Protein AF-A0A9W3JWT5-F1 (afdb_monomer_lite)

Secondary structure (DSSP, 8-state):
------------------------PPP---------------------------S--SS-TT-EEESSSSSEEEEEEEEEEEETTEEEEEEEE-TT----EE--S---TTS-SEEEEEETT--SPPP-S-EEEEEEEEEEEPPGGGS--TTSS--------------

Organism: NCBI:txid1009846

Radius of gyration: 26.01 Å; chains: 1; bounding box: 44×97×56 Å

pLDDT: mean 71.93, std 25.78, range [28.48, 97.94]

Foldseek 3Di:
DDDDDDDDDDDDDDDDDDDDDDDDDDDDDDDDDDDDDDDDDDDDPDPDDDDDFQPQAPDDQQWGHWFPDPFWTKGKAWAQKAFPNATKFKWKAAAPGPFIDGDDGGQGSNNRMDIAIGHPPDRDHDDGPDMDTDIDMGIDGDDPVNDDCVVVDTHTDTDDDDDDDDD

Sequence (167 aa):
MHGPAPSAGRTGHALRDLVGEAFRAPAARAGCRLRAAGQGRHRRAPAVERLRTAVGGKGDDSEFGLGFGKAGYYTLALNKAVGDSNALDVVAAPAGSDAWVLDGAGLMANGSARKSFSESGNTAPGAYKTISADLTVTPTINKLPELDLSNGGVALDGSATLELTYL

Structure (mmCIF, N/CA/C/O backbone):
data_AF-A0A9W3JWT5-F1
#
_entry.id   AF-A0A9W3JWT5-F1
#
loop_
_atom_site.group_PDB
_atom_site.id
_atom_site.type_symbol
_atom_site.label_atom_id
_atom_site.label_alt_id
_atom_site.label_comp_id
_atom_site.label_asym_id
_atom_site.label_entity_id
_atom_site.label_seq_id
_atom_site.pdbx_PDB_ins_code
_atom_site.Cartn_x
_atom_site.Cartn_y
_atom_site.Cartn_z
_atom_site.occupancy
_atom_site.B_iso_or_equiv
_atom_site.auth_seq_id
_atom_site.auth_comp_id
_atom_site.auth_asym_id
_atom_site.auth_atom_id
_atom_site.pdbx_PDB_model_num
ATOM 1 N N . MET A 1 1 ? 5.999 60.040 8.345 1.00 43.25 1 MET A N 1
ATOM 2 C CA . MET A 1 1 ? 5.196 58.834 8.660 1.00 43.25 1 MET A CA 1
ATOM 3 C C . MET A 1 1 ? 6.010 57.638 8.183 1.00 43.25 1 MET A C 1
ATOM 5 O O . MET A 1 1 ? 6.349 57.670 7.015 1.00 43.25 1 MET A O 1
ATOM 9 N N . HIS A 1 2 ? 6.485 56.632 8.914 1.00 50.66 2 HIS A N 1
ATOM 10 C CA . HIS A 1 2 ? 6.532 56.157 10.310 1.00 50.66 2 HIS A CA 1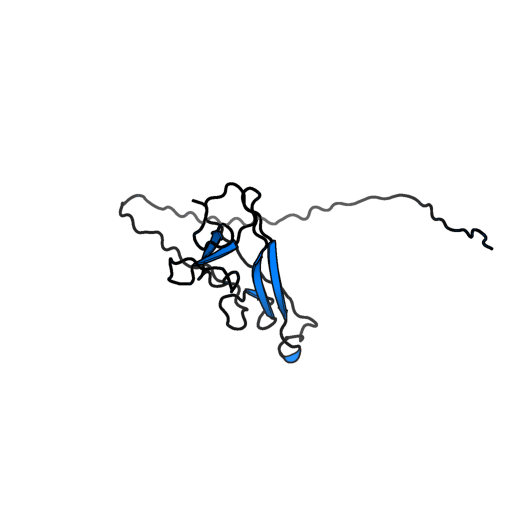
ATOM 11 C C . HIS A 1 2 ? 8.039 55.872 10.596 1.00 50.66 2 HIS A C 1
ATOM 13 O O . HIS A 1 2 ? 8.758 55.564 9.656 1.00 50.66 2 HIS A O 1
ATOM 19 N N . GLY A 1 3 ? 8.666 56.029 11.765 1.00 40.31 3 GLY A N 1
ATOM 20 C CA . GLY A 1 3 ? 8.295 55.574 13.105 1.00 40.31 3 GLY A CA 1
ATOM 21 C C . GLY A 1 3 ? 8.606 54.076 13.294 1.00 40.31 3 GLY A C 1
ATOM 22 O O . GLY A 1 3 ? 7.726 53.282 12.980 1.00 40.31 3 GLY A O 1
ATOM 23 N N . PRO A 1 4 ? 9.795 53.652 13.778 1.00 56.94 4 PRO A N 1
ATOM 24 C CA . PRO A 1 4 ? 10.017 52.268 14.199 1.00 56.94 4 PRO A CA 1
ATOM 25 C C . PRO A 1 4 ? 9.567 52.066 15.656 1.00 56.94 4 PRO A C 1
ATOM 27 O O . PRO A 1 4 ? 9.839 52.905 16.515 1.00 56.94 4 PRO A O 1
ATOM 30 N N . ALA A 1 5 ? 8.894 50.947 15.932 1.00 48.78 5 ALA A N 1
ATOM 31 C CA . ALA A 1 5 ? 8.489 50.527 17.275 1.00 48.78 5 ALA A CA 1
ATOM 32 C C . ALA A 1 5 ? 9.101 49.153 17.650 1.00 48.78 5 ALA A C 1
ATOM 34 O O . ALA A 1 5 ? 9.442 48.390 16.744 1.00 48.78 5 ALA A O 1
ATOM 35 N N . PRO A 1 6 ? 9.275 48.849 18.956 1.00 51.53 6 PRO A N 1
ATOM 36 C CA . PRO A 1 6 ? 10.288 47.919 19.475 1.00 51.53 6 PRO A CA 1
ATOM 37 C C . PRO A 1 6 ? 9.709 46.711 20.261 1.00 51.53 6 PRO A C 1
ATOM 39 O O . PRO A 1 6 ? 8.496 46.587 20.399 1.00 51.53 6 PRO A O 1
ATOM 42 N N . SER A 1 7 ? 10.608 45.939 20.909 1.00 40.59 7 SER A N 1
ATOM 43 C CA . SER A 1 7 ? 10.367 45.026 22.063 1.00 40.59 7 SER A CA 1
ATOM 44 C C . SER A 1 7 ? 9.898 43.602 21.701 1.00 40.59 7 SER A C 1
ATOM 46 O O . SER A 1 7 ? 9.135 43.443 20.762 1.00 40.59 7 SER A O 1
ATOM 48 N N . ALA A 1 8 ? 10.260 42.481 22.340 1.00 42.34 8 ALA A N 1
ATOM 49 C CA . ALA A 1 8 ? 11.052 42.073 23.516 1.00 42.34 8 ALA A CA 1
ATOM 50 C C . ALA A 1 8 ? 11.527 40.619 23.207 1.00 42.34 8 ALA A C 1
ATOM 52 O O . ALA A 1 8 ? 10.860 39.921 22.455 1.00 42.34 8 ALA A O 1
ATOM 53 N N . GLY A 1 9 ? 12.665 40.069 23.639 1.00 32.72 9 GLY A N 1
ATOM 54 C CA . GLY A 1 9 ? 13.142 39.930 25.011 1.00 32.72 9 GLY A CA 1
ATOM 55 C C . GLY A 1 9 ? 12.684 38.595 25.628 1.00 32.72 9 GLY A C 1
ATOM 56 O O . GLY A 1 9 ? 11.557 38.523 26.098 1.00 32.72 9 GLY A O 1
ATOM 57 N N . ARG A 1 10 ? 13.556 37.571 25.694 1.00 36.97 10 ARG A N 1
ATOM 58 C CA . ARG A 1 10 ? 13.780 36.774 26.924 1.00 36.97 10 ARG A CA 1
ATOM 59 C C . ARG A 1 10 ? 14.960 35.798 26.821 1.00 36.97 10 ARG A C 1
ATOM 61 O O . ARG A 1 10 ? 14.934 34.794 26.122 1.00 36.97 10 ARG A O 1
ATOM 68 N N . THR A 1 11 ? 15.974 36.144 27.594 1.00 35.91 11 THR A N 1
ATOM 69 C CA . THR A 1 11 ? 17.010 35.328 28.227 1.00 35.91 11 THR A CA 1
ATOM 70 C C . T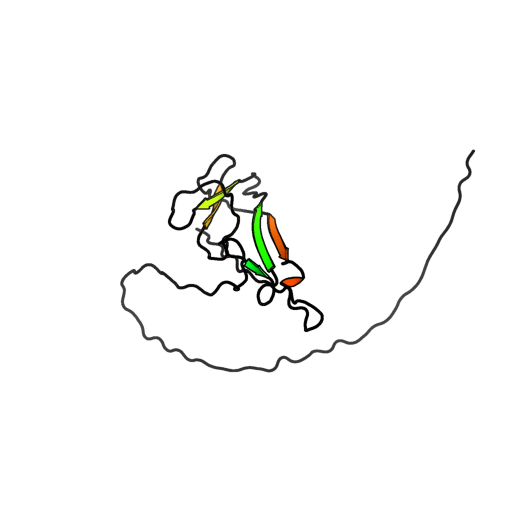HR A 1 11 ? 16.434 34.224 29.124 1.00 35.91 11 THR A C 1
ATOM 72 O O . THR A 1 11 ? 15.376 34.416 29.722 1.00 35.91 11 THR A O 1
ATOM 75 N N . GLY A 1 12 ? 17.202 33.145 29.341 1.00 32.19 12 GLY A N 1
ATOM 76 C CA . GLY A 1 12 ? 17.169 32.437 30.630 1.00 32.19 12 GLY A CA 1
ATOM 77 C C . GLY A 1 12 ? 17.383 30.920 30.628 1.00 32.19 12 GLY A C 1
ATOM 78 O O . GLY A 1 12 ? 16.430 30.173 30.485 1.00 32.19 12 GLY A O 1
ATOM 79 N N . HIS A 1 13 ? 18.629 30.518 30.902 1.00 32.50 13 HIS A N 1
ATOM 80 C CA . HIS A 1 13 ? 19.046 29.504 31.888 1.00 32.50 13 HIS A CA 1
ATOM 81 C C . HIS A 1 13 ? 18.428 28.086 31.920 1.00 32.50 13 HIS A C 1
ATOM 83 O O . HIS A 1 13 ? 17.332 27.867 32.410 1.00 32.50 13 HIS A O 1
ATOM 89 N N . ALA A 1 14 ? 19.285 27.126 31.553 1.00 34.19 14 ALA A N 1
ATOM 90 C CA . ALA A 1 14 ? 19.925 26.135 32.433 1.00 34.19 14 ALA A CA 1
ATOM 91 C C . ALA A 1 14 ? 19.088 25.187 33.328 1.00 34.19 14 ALA A C 1
ATOM 93 O O . ALA A 1 14 ? 18.325 25.611 34.188 1.00 34.19 14 ALA A O 1
ATOM 94 N N . LEU A 1 15 ? 19.557 23.928 33.293 1.00 30.47 15 LEU A N 1
ATOM 95 C CA . LEU A 1 15 ? 19.949 23.088 34.440 1.00 30.47 15 LEU A CA 1
ATOM 96 C C . LEU A 1 15 ? 19.014 21.914 34.817 1.00 30.47 15 LEU A C 1
ATOM 98 O O . LEU A 1 15 ? 17.840 22.108 35.111 1.00 30.47 15 LEU A O 1
ATOM 102 N N . ARG A 1 16 ? 19.682 20.759 35.021 1.00 35.56 16 ARG A N 1
ATOM 103 C CA . ARG A 1 16 ? 19.345 19.570 35.846 1.00 35.56 16 ARG A CA 1
ATOM 104 C C . ARG A 1 16 ? 18.566 18.467 35.125 1.00 35.56 16 ARG A C 1
ATOM 106 O O . ARG A 1 16 ? 17.444 18.669 34.694 1.00 35.56 16 ARG A O 1
ATOM 113 N N . ASP A 1 17 ? 19.213 17.358 34.779 1.00 33.06 17 ASP A N 1
ATOM 114 C CA . ASP A 1 17 ? 19.708 16.253 35.625 1.00 33.06 17 ASP A CA 1
ATOM 115 C C . ASP A 1 17 ? 18.615 15.259 36.041 1.00 33.06 17 ASP A C 1
ATOM 117 O O . ASP A 1 17 ? 17.674 15.595 36.753 1.00 33.06 17 ASP A O 1
ATOM 121 N N . LEU A 1 18 ? 18.933 14.001 35.722 1.00 31.23 18 LEU A N 1
ATOM 122 C CA . LEU A 1 18 ? 18.888 12.827 36.593 1.00 31.23 18 LEU A CA 1
ATOM 123 C C . LEU A 1 18 ? 17.806 11.756 36.360 1.00 31.23 18 LEU A C 1
ATOM 125 O O . LEU A 1 18 ? 16.610 12.007 36.291 1.00 31.23 18 LEU A O 1
ATOM 129 N N . VAL A 1 19 ? 18.339 10.531 36.447 1.00 37.47 19 VAL A N 1
ATOM 130 C CA . VAL A 1 19 ? 17.733 9.232 36.765 1.00 37.47 19 VAL A CA 1
ATOM 131 C C . VAL A 1 19 ? 17.255 8.404 35.577 1.00 37.47 19 VAL A C 1
ATOM 133 O O . VAL A 1 19 ? 16.144 8.524 35.077 1.00 37.47 19 VAL A O 1
ATOM 136 N N . GLY A 1 20 ? 18.133 7.477 35.189 1.00 30.28 20 GLY A N 1
ATOM 137 C CA . GLY A 1 20 ? 17.715 6.236 34.565 1.00 30.28 20 GLY A CA 1
ATOM 138 C C . GLY A 1 20 ? 17.121 5.282 35.594 1.00 30.28 20 GLY A C 1
ATOM 139 O O . GLY A 1 20 ? 17.521 5.281 36.754 1.00 30.28 20 GLY A O 1
ATOM 140 N N . GLU A 1 21 ? 16.239 4.405 35.135 1.00 36.91 21 GLU A N 1
ATOM 141 C CA . GLU A 1 21 ? 15.984 3.150 35.821 1.00 36.91 21 GLU A CA 1
ATOM 142 C C . GLU A 1 21 ? 15.730 2.055 34.790 1.00 36.91 21 GLU A C 1
ATOM 144 O O . GLU A 1 21 ? 14.815 2.100 33.970 1.00 36.91 21 GLU A O 1
ATOM 149 N N . ALA A 1 22 ? 16.633 1.081 34.814 1.00 33.56 22 ALA A N 1
ATOM 150 C CA . ALA A 1 22 ? 16.534 -0.158 34.083 1.00 33.56 22 ALA A CA 1
ATOM 151 C C . ALA A 1 22 ? 15.440 -1.020 34.720 1.00 33.56 22 ALA A C 1
ATOM 153 O O . ALA A 1 22 ? 15.621 -1.520 35.830 1.00 33.56 22 ALA A O 1
ATOM 154 N N . PHE A 1 23 ? 14.346 -1.270 34.002 1.00 31.23 23 PHE A N 1
ATOM 155 C CA . PHE A 1 23 ? 13.404 -2.322 34.376 1.00 31.23 23 PHE A CA 1
ATOM 156 C C . PHE A 1 23 ? 13.624 -3.577 33.530 1.00 31.23 23 PHE A C 1
ATOM 158 O O . PHE A 1 23 ? 13.126 -3.742 32.420 1.00 31.23 23 PHE A O 1
ATOM 165 N N . ARG A 1 24 ? 14.459 -4.442 34.112 1.00 29.80 24 ARG A N 1
ATOM 166 C CA . ARG A 1 24 ? 14.420 -5.911 34.089 1.00 29.80 24 ARG A CA 1
ATOM 167 C C . ARG A 1 24 ? 13.250 -6.529 33.303 1.00 29.80 24 ARG A C 1
ATOM 169 O O . ARG A 1 24 ? 12.110 -6.522 33.757 1.00 29.80 24 ARG A O 1
ATOM 176 N N . ALA A 1 25 ? 13.586 -7.208 32.210 1.00 34.84 25 ALA A N 1
ATOM 177 C CA . ALA A 1 25 ? 12.751 -8.243 31.611 1.00 34.84 25 ALA A CA 1
ATOM 178 C C . ALA A 1 25 ? 12.843 -9.546 32.437 1.00 34.84 25 ALA A C 1
ATOM 180 O O . ALA A 1 25 ? 13.958 -9.973 32.762 1.00 34.84 25 ALA A O 1
A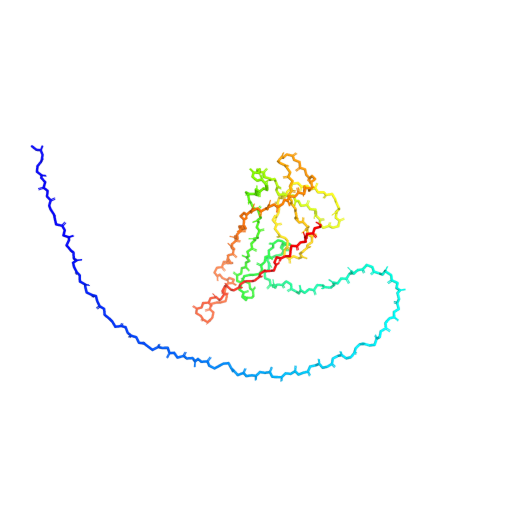TOM 181 N N . PRO A 1 26 ? 11.727 -10.218 32.772 1.00 34.06 26 PRO A N 1
ATOM 182 C CA . PRO A 1 26 ? 11.772 -11.585 33.262 1.00 34.06 26 PRO A CA 1
ATOM 183 C C . PRO A 1 26 ? 11.939 -12.574 32.100 1.00 34.06 26 PRO A C 1
ATOM 185 O O . PRO A 1 26 ? 11.295 -12.486 31.057 1.00 34.06 26 PRO A O 1
ATOM 188 N N . ALA A 1 27 ? 12.836 -13.532 32.316 1.00 34.31 27 ALA A N 1
ATOM 189 C CA . ALA A 1 27 ? 13.111 -14.652 31.436 1.00 34.31 27 ALA A CA 1
ATOM 190 C C . ALA A 1 27 ? 11.893 -15.578 31.282 1.00 34.31 27 ALA A C 1
ATOM 192 O O . ALA A 1 27 ? 11.319 -16.019 32.276 1.00 34.31 27 ALA A O 1
ATOM 193 N N . ALA A 1 28 ? 11.596 -15.982 30.047 1.00 36.25 28 ALA A N 1
ATOM 194 C CA . ALA A 1 28 ? 10.788 -17.161 29.758 1.00 36.25 28 ALA A CA 1
ATOM 195 C C . ALA A 1 28 ? 11.602 -18.123 28.883 1.00 36.25 28 ALA A C 1
ATOM 197 O O . ALA A 1 28 ? 11.716 -17.977 27.668 1.00 36.25 28 ALA A O 1
ATOM 198 N N . ARG A 1 29 ? 12.207 -19.115 29.545 1.00 30.56 29 ARG A N 1
ATOM 199 C CA . ARG A 1 29 ? 12.668 -20.359 28.926 1.00 30.56 29 ARG A CA 1
ATOM 200 C C . ARG A 1 29 ? 11.441 -21.226 28.650 1.00 30.56 29 ARG A C 1
ATOM 202 O O . ARG A 1 29 ? 10.777 -21.641 29.591 1.00 30.56 29 ARG A O 1
ATOM 209 N N . ALA A 1 30 ? 11.222 -21.592 27.395 1.00 37.00 30 ALA A N 1
ATOM 210 C CA . ALA A 1 30 ? 10.464 -22.785 27.037 1.00 37.00 30 ALA A CA 1
ATOM 211 C C . ALA A 1 30 ? 11.143 -23.424 25.824 1.00 37.00 30 ALA A C 1
ATOM 213 O O . ALA A 1 30 ? 11.055 -22.937 24.700 1.00 37.00 30 ALA A O 1
ATOM 214 N N . GLY A 1 31 ? 11.907 -24.486 26.079 1.00 33.44 31 GLY A N 1
ATOM 215 C CA . GLY A 1 31 ? 12.507 -25.294 25.030 1.00 33.44 31 GLY A CA 1
ATOM 216 C C . GLY A 1 31 ? 11.455 -26.195 24.396 1.00 33.44 31 GLY A C 1
ATOM 217 O O . GLY A 1 31 ? 10.889 -27.044 25.075 1.00 33.44 31 GLY A O 1
ATOM 218 N N . CYS A 1 32 ? 11.255 -26.065 23.087 1.00 29.64 32 CYS A N 1
ATOM 219 C CA . CYS A 1 32 ? 10.682 -27.125 22.265 1.00 29.64 32 CYS A CA 1
ATOM 220 C C . CYS A 1 32 ? 11.793 -27.681 21.373 1.00 29.64 32 CYS A C 1
ATOM 222 O O . CYS A 1 32 ? 12.207 -27.064 20.395 1.00 29.64 32 CYS A O 1
ATOM 224 N N . ARG A 1 33 ? 12.316 -28.854 21.746 1.00 33.44 33 ARG A N 1
ATOM 225 C CA . ARG A 1 33 ? 13.154 -29.677 20.869 1.00 33.44 33 ARG A CA 1
ATOM 226 C C . ARG A 1 33 ? 12.235 -30.371 19.869 1.00 33.44 33 ARG A C 1
ATOM 228 O O . ARG A 1 33 ? 11.573 -31.334 20.242 1.00 33.44 33 ARG A O 1
ATOM 235 N N . LEU A 1 34 ? 12.243 -29.942 18.611 1.00 28.48 34 LEU A N 1
ATOM 236 C CA . LEU A 1 34 ? 11.707 -30.748 17.517 1.00 28.48 34 LEU A CA 1
ATOM 237 C C . LEU A 1 34 ? 12.880 -31.398 16.774 1.00 28.48 34 LEU A C 1
ATOM 239 O O . LEU A 1 34 ? 13.660 -30.726 16.103 1.00 28.48 34 LEU A O 1
ATOM 243 N N . ARG A 1 35 ? 13.038 -32.716 16.940 1.00 33.25 35 ARG A N 1
ATOM 244 C CA . ARG A 1 35 ? 13.875 -33.538 16.057 1.00 33.25 35 ARG A CA 1
ATOM 245 C C . ARG A 1 35 ? 13.080 -33.801 14.779 1.00 33.25 35 ARG A C 1
ATOM 247 O O . ARG A 1 35 ? 11.983 -34.339 14.868 1.00 33.25 35 ARG A O 1
ATOM 254 N N . ALA A 1 36 ? 13.656 -33.506 13.619 1.00 33.88 36 ALA A N 1
ATOM 255 C CA . ALA A 1 36 ? 13.163 -33.999 12.336 1.00 33.88 36 ALA A CA 1
ATOM 256 C C . ALA A 1 36 ? 14.266 -34.828 11.662 1.00 33.88 36 ALA A C 1
ATOM 258 O O . ALA A 1 36 ? 15.376 -34.343 11.445 1.00 33.88 36 ALA A O 1
ATOM 259 N N . ALA A 1 37 ? 13.961 -36.104 11.411 1.00 35.31 37 ALA A N 1
ATOM 260 C CA . ALA A 1 37 ? 14.775 -37.038 10.639 1.00 35.31 37 ALA A CA 1
ATOM 261 C C . ALA A 1 37 ? 14.633 -36.765 9.128 1.00 35.31 37 ALA A C 1
ATOM 263 O O . ALA A 1 37 ? 13.652 -36.172 8.685 1.00 35.31 37 ALA A O 1
ATOM 264 N N . GLY A 1 38 ? 15.647 -37.158 8.354 1.00 31.91 38 GLY A N 1
ATOM 265 C CA . GLY A 1 38 ? 15.858 -36.712 6.978 1.00 31.91 38 GLY A CA 1
ATOM 266 C C . GLY A 1 38 ? 15.173 -37.492 5.844 1.00 31.91 38 GLY A C 1
ATOM 267 O O . GLY A 1 38 ? 14.790 -38.645 5.983 1.00 31.91 38 GLY A O 1
ATOM 268 N N . GLN A 1 39 ? 15.164 -36.782 4.706 1.00 39.16 39 GLN A N 1
ATOM 269 C CA . GLN A 1 39 ? 15.191 -37.151 3.278 1.00 39.16 39 GLN A CA 1
ATOM 270 C C . GLN A 1 39 ? 14.104 -38.027 2.621 1.00 39.16 39 GLN A C 1
ATOM 272 O O . GLN A 1 39 ? 13.984 -39.219 2.864 1.00 39.16 39 GLN A O 1
ATOM 277 N N . GLY A 1 40 ? 13.486 -37.444 1.580 1.00 31.89 40 GLY A N 1
ATOM 278 C CA . GLY A 1 40 ? 12.832 -38.147 0.470 1.00 31.89 40 GLY A CA 1
ATOM 279 C C . GLY A 1 40 ? 12.301 -37.166 -0.583 1.00 31.89 40 GLY A C 1
ATOM 280 O O . GLY A 1 40 ? 11.303 -36.491 -0.362 1.00 31.89 40 GLY A O 1
ATOM 281 N N . ARG A 1 41 ? 13.009 -37.032 -1.710 1.00 43.88 41 ARG A N 1
ATOM 282 C CA . ARG A 1 41 ? 12.772 -36.053 -2.785 1.00 43.88 41 ARG A CA 1
ATOM 283 C C . ARG A 1 41 ? 11.496 -36.350 -3.583 1.00 43.88 41 ARG A C 1
ATOM 285 O O . ARG A 1 41 ? 11.482 -37.327 -4.311 1.00 43.88 41 ARG A O 1
ATOM 292 N N . HIS A 1 42 ? 10.538 -35.424 -3.588 1.00 35.31 42 HIS A N 1
ATOM 293 C CA . HIS A 1 42 ? 9.691 -35.100 -4.744 1.00 35.31 42 HIS A CA 1
ATOM 294 C C . HIS A 1 42 ? 9.334 -33.611 -4.657 1.00 35.31 42 HIS A C 1
ATOM 296 O O . HIS A 1 42 ? 8.818 -33.156 -3.640 1.00 35.31 42 HIS A O 1
ATOM 302 N N . ARG A 1 43 ? 9.665 -32.836 -5.700 1.00 46.12 43 ARG A N 1
ATOM 303 C CA . ARG A 1 43 ? 9.357 -31.401 -5.810 1.00 46.12 43 ARG A CA 1
ATOM 304 C C . ARG A 1 43 ? 7.835 -31.207 -5.856 1.00 46.12 43 ARG A C 1
ATOM 306 O O . ARG A 1 43 ? 7.246 -31.206 -6.930 1.00 46.12 43 ARG A O 1
ATOM 313 N N . ARG A 1 44 ? 7.205 -31.070 -4.691 1.00 38.25 44 ARG A N 1
ATOM 314 C CA . ARG A 1 44 ? 5.903 -30.416 -4.538 1.00 38.25 44 ARG A CA 1
ATOM 315 C C . ARG A 1 44 ? 6.172 -28.936 -4.292 1.00 38.25 44 ARG A C 1
ATOM 317 O O . ARG A 1 44 ? 7.013 -28.601 -3.461 1.00 38.25 44 ARG A O 1
ATOM 324 N N . ALA A 1 45 ? 5.507 -28.082 -5.064 1.00 40.69 45 ALA A N 1
ATOM 325 C CA . ALA A 1 45 ? 5.508 -26.639 -4.866 1.00 40.69 45 ALA A CA 1
ATOM 326 C C . ALA A 1 45 ? 5.179 -26.308 -3.398 1.00 40.69 45 ALA A C 1
ATOM 328 O O . ALA A 1 45 ? 4.316 -26.981 -2.822 1.00 40.69 45 ALA A O 1
ATOM 329 N N . PRO A 1 46 ? 5.825 -25.310 -2.775 1.00 36.06 46 PRO A N 1
ATOM 330 C CA . PRO A 1 46 ? 5.383 -24.855 -1.472 1.00 36.06 46 PRO A CA 1
ATOM 331 C C . PRO A 1 46 ? 4.069 -24.087 -1.654 1.00 36.06 46 PRO A C 1
ATOM 333 O O . PRO A 1 46 ? 4.056 -22.932 -2.061 1.00 36.06 46 PRO A O 1
ATOM 336 N N . ALA A 1 47 ? 2.952 -24.748 -1.361 1.00 50.03 47 ALA A N 1
ATOM 337 C CA . ALA A 1 47 ? 1.801 -24.066 -0.795 1.00 50.03 47 ALA A CA 1
ATOM 338 C C . ALA A 1 47 ? 2.068 -23.982 0.709 1.00 50.03 47 ALA A C 1
ATOM 340 O O . ALA A 1 47 ? 2.206 -25.025 1.348 1.00 50.03 47 ALA A O 1
ATOM 341 N N . VAL A 1 48 ? 2.186 -22.777 1.268 1.00 37.22 48 VAL A N 1
ATOM 342 C CA . VAL A 1 48 ? 2.232 -22.606 2.725 1.00 37.22 48 VAL A CA 1
ATOM 343 C C . VAL A 1 48 ? 1.246 -21.525 3.147 1.00 37.22 48 VAL A C 1
ATOM 345 O O . VAL A 1 48 ? 1.460 -20.332 2.983 1.00 37.22 48 VAL A O 1
ATOM 348 N N . GLU A 1 49 ? 0.117 -22.070 3.595 1.00 31.09 49 GLU A N 1
ATOM 349 C CA . GLU A 1 49 ? -0.794 -21.688 4.672 1.00 31.09 49 GLU A CA 1
ATOM 350 C C . GLU A 1 49 ? -0.731 -20.284 5.288 1.00 31.09 49 GLU A C 1
ATOM 352 O O . GLU A 1 49 ? 0.251 -19.854 5.889 1.00 31.09 49 GLU A O 1
ATOM 357 N N . ARG A 1 50 ? -1.913 -19.651 5.223 1.00 41.66 50 ARG A N 1
ATOM 358 C CA . ARG A 1 50 ? -2.324 -18.401 5.866 1.00 41.66 50 ARG A CA 1
ATOM 359 C C . ARG A 1 50 ? -1.853 -18.286 7.315 1.00 41.66 50 ARG A C 1
ATOM 361 O O . ARG A 1 50 ? -2.180 -19.135 8.146 1.00 41.66 50 ARG A O 1
ATOM 368 N N . LEU A 1 51 ? -1.325 -17.110 7.648 1.00 29.88 51 LEU A N 1
ATOM 369 C CA . LEU A 1 51 ? -1.427 -16.549 8.991 1.00 29.88 51 LEU A CA 1
ATOM 370 C C . LEU A 1 51 ? -2.410 -15.367 8.974 1.00 29.88 51 LEU A C 1
ATOM 372 O O . LEU A 1 51 ? -2.459 -14.585 8.032 1.00 29.88 51 LEU A O 1
ATOM 376 N N . ARG A 1 52 ? -3.284 -15.347 9.980 1.00 33.31 52 ARG A N 1
ATOM 377 C CA . ARG A 1 52 ? -4.594 -14.686 10.015 1.00 33.31 52 ARG A CA 1
ATOM 378 C C . ARG A 1 52 ? -4.499 -13.154 9.990 1.00 33.31 52 ARG A C 1
ATOM 380 O O . ARG A 1 52 ? -3.848 -12.569 10.847 1.00 33.31 52 ARG A O 1
ATOM 387 N N . THR A 1 53 ? -5.221 -12.537 9.055 1.00 42.75 53 THR A N 1
ATOM 388 C CA . THR A 1 53 ? -5.525 -11.101 8.997 1.00 42.75 53 THR A CA 1
ATOM 389 C C . THR A 1 53 ? -6.171 -10.646 10.308 1.00 42.75 53 THR A C 1
ATOM 391 O O . THR A 1 53 ? -7.040 -11.346 10.837 1.00 42.75 53 THR A O 1
ATOM 394 N N . ALA A 1 54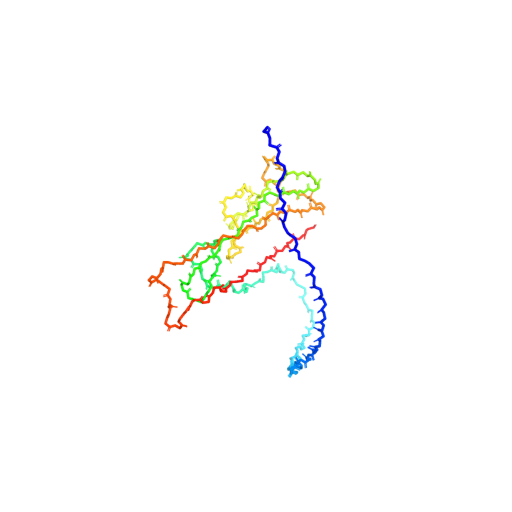 ? -5.772 -9.481 10.828 1.00 42.25 54 ALA A N 1
ATOM 395 C CA . ALA A 1 54 ? -6.507 -8.801 11.889 1.00 42.25 54 ALA A CA 1
ATOM 396 C C . ALA A 1 54 ? -7.963 -8.615 11.429 1.00 42.25 54 ALA A C 1
ATOM 398 O O . ALA A 1 54 ? -8.244 -7.896 10.471 1.00 42.25 54 ALA A O 1
ATOM 399 N N . VAL A 1 55 ? -8.875 -9.348 12.067 1.00 45.16 55 VAL A N 1
ATOM 400 C CA . VAL A 1 55 ? -10.313 -9.306 11.797 1.00 45.16 55 VAL A CA 1
ATOM 401 C C . VAL A 1 55 ? -10.823 -7.919 12.181 1.00 45.16 55 VAL A C 1
ATOM 403 O O . VAL A 1 55 ? -10.829 -7.584 13.361 1.00 45.16 55 VAL A O 1
ATOM 406 N N . GLY A 1 56 ? -11.242 -7.129 11.190 1.00 46.28 56 GLY A N 1
ATOM 407 C CA . GLY A 1 56 ? -11.906 -5.840 11.422 1.00 46.28 56 GLY A CA 1
ATOM 408 C C . GLY A 1 56 ? -12.286 -5.033 10.172 1.00 46.28 56 GLY A C 1
ATOM 409 O O . GLY A 1 56 ? -12.589 -3.856 10.303 1.00 46.28 56 GLY A O 1
ATOM 410 N N . GLY A 1 57 ? -12.277 -5.618 8.969 1.00 51.84 57 GLY A N 1
ATOM 411 C CA . GLY A 1 57 ? -12.849 -4.973 7.780 1.00 51.84 57 GLY A CA 1
ATOM 412 C C . GLY A 1 57 ? -14.383 -4.992 7.806 1.00 51.84 57 GLY A C 1
ATOM 413 O O . GLY A 1 57 ? -14.990 -5.916 8.355 1.00 51.84 57 GLY A O 1
ATOM 414 N N . LYS A 1 58 ? -15.019 -3.978 7.217 1.00 52.75 58 LYS A N 1
ATOM 415 C CA . LYS A 1 58 ? -16.477 -3.859 7.058 1.00 52.75 58 LYS A CA 1
ATOM 416 C C . LYS A 1 58 ? -17.044 -4.885 6.061 1.00 52.75 58 LYS A C 1
ATOM 418 O O . LYS A 1 58 ? -18.248 -5.149 6.091 1.00 52.75 58 LYS A O 1
ATOM 423 N N . GLY A 1 59 ? -16.194 -5.488 5.232 1.00 63.56 59 GLY A N 1
ATOM 424 C CA . GLY A 1 59 ? -16.521 -6.621 4.367 1.00 63.56 59 GLY A CA 1
ATOM 425 C C . GLY A 1 59 ? -15.720 -6.689 3.067 1.00 63.56 59 GLY A C 1
ATOM 426 O O . GLY A 1 59 ? -15.788 -7.725 2.406 1.00 63.56 59 GLY A O 1
ATOM 427 N N . ASP A 1 60 ? -14.964 -5.644 2.716 1.00 78.75 60 ASP A N 1
ATOM 428 C CA . ASP A 1 60 ? -14.192 -5.603 1.472 1.00 78.75 60 ASP A CA 1
ATOM 429 C C . ASP A 1 60 ? -12.776 -6.172 1.662 1.00 78.75 60 ASP A C 1
ATOM 431 O O . ASP A 1 60 ? -12.143 -6.028 2.710 1.00 78.75 60 ASP A O 1
ATOM 435 N N . ASP A 1 61 ? -12.243 -6.801 0.613 1.00 86.38 61 ASP A N 1
ATOM 436 C CA . ASP A 1 61 ? -10.951 -7.500 0.648 1.00 86.38 61 ASP A CA 1
ATOM 437 C C . ASP A 1 61 ? -9.736 -6.580 0.889 1.00 86.38 61 ASP A C 1
ATOM 439 O O . ASP A 1 61 ? -8.647 -7.077 1.183 1.00 86.38 61 ASP A O 1
ATOM 443 N N . SER A 1 62 ? -9.903 -5.258 0.783 1.00 88.50 62 SER A N 1
ATOM 444 C CA . SER A 1 62 ? -8.874 -4.229 1.005 1.00 88.50 62 SER A CA 1
ATOM 445 C C . SER A 1 62 ? -8.923 -3.577 2.394 1.00 88.50 62 SER A C 1
ATOM 447 O O . SER A 1 62 ? -8.091 -2.719 2.703 1.00 88.50 62 SER A O 1
ATOM 449 N N . GLU A 1 63 ? -9.868 -3.972 3.248 1.00 90.62 63 GLU A N 1
ATOM 450 C CA . GLU A 1 63 ? -10.074 -3.360 4.560 1.00 90.62 63 GLU A CA 1
ATOM 451 C C . GLU A 1 63 ? -9.309 -4.108 5.657 1.00 90.62 63 GLU A C 1
ATOM 453 O O . GLU A 1 63 ? -9.604 -5.253 6.008 1.00 90.62 63 GLU A O 1
ATOM 458 N N . PHE A 1 64 ? -8.326 -3.430 6.244 1.00 90.44 64 PHE A N 1
ATOM 459 C CA . PHE A 1 64 ? -7.565 -3.912 7.390 1.00 90.44 64 PHE A CA 1
ATOM 460 C C . PHE A 1 64 ? -8.245 -3.464 8.685 1.00 90.44 64 PHE A C 1
ATOM 462 O O . PHE A 1 64 ? -8.654 -2.310 8.801 1.00 90.44 64 PHE A O 1
ATOM 469 N N . GLY A 1 65 ? -8.357 -4.352 9.674 1.00 89.19 65 GLY A N 1
ATOM 470 C CA . GLY A 1 65 ? -9.042 -4.035 10.928 1.00 89.19 65 GLY A CA 1
ATOM 471 C C . GLY A 1 65 ? -8.382 -2.919 11.738 1.00 89.19 65 GLY A C 1
ATOM 472 O O . GLY A 1 65 ? -7.156 -2.887 11.873 1.00 89.19 65 GLY A O 1
ATOM 473 N N . LEU A 1 66 ? -9.208 -2.030 12.297 1.00 90.31 66 LEU A N 1
ATOM 474 C CA . LEU A 1 66 ? -8.797 -0.960 13.204 1.00 90.31 66 LEU A CA 1
ATOM 475 C C . LEU A 1 66 ? -9.617 -1.017 14.496 1.00 90.31 66 LEU A C 1
ATOM 477 O O . LEU A 1 66 ? -10.823 -0.779 14.489 1.00 90.31 66 LEU A O 1
ATOM 481 N N . GLY A 1 67 ? -8.936 -1.260 15.607 1.00 84.56 67 GLY A N 1
ATOM 482 C CA . GLY A 1 67 ? -9.516 -1.413 16.930 1.00 84.56 67 GLY A CA 1
ATOM 483 C C . GLY A 1 67 ? -10.177 -2.770 17.150 1.00 84.56 67 GLY A C 1
ATOM 484 O O . GLY A 1 67 ? -10.248 -3.631 16.271 1.00 84.56 67 GLY A O 1
ATOM 485 N N . PHE A 1 68 ? -10.703 -2.953 18.357 1.00 76.19 68 PHE A N 1
ATOM 486 C CA . PHE A 1 68 ? -11.451 -4.152 18.715 1.00 76.19 68 PHE A CA 1
ATOM 487 C C . PHE A 1 68 ? -12.904 -4.077 18.214 1.00 76.19 68 PHE A C 1
ATOM 489 O O . PHE A 1 68 ? -13.578 -3.054 18.341 1.00 76.19 68 PHE A O 1
ATOM 496 N N . GLY A 1 69 ? -13.425 -5.184 17.680 1.00 73.56 69 GLY A N 1
ATOM 497 C CA . GLY A 1 69 ? -14.819 -5.280 17.243 1.00 73.56 69 GLY A CA 1
ATOM 498 C C . GLY A 1 69 ? -15.119 -4.447 15.992 1.00 73.56 69 GLY A C 1
ATOM 499 O O . GLY A 1 69 ? -14.477 -4.616 14.962 1.00 73.56 69 GLY A O 1
ATOM 500 N N . LYS A 1 70 ? -16.138 -3.581 16.061 1.00 75.19 70 LYS A N 1
ATOM 501 C CA . LYS A 1 70 ? -16.591 -2.727 14.946 1.00 75.19 70 LYS A CA 1
ATOM 502 C C . LYS A 1 70 ? -16.097 -1.284 15.095 1.00 75.19 70 LYS A C 1
ATOM 504 O O . LYS A 1 70 ? -16.844 -0.356 14.810 1.00 75.19 70 LYS A O 1
ATOM 509 N N . ALA A 1 71 ? -14.876 -1.070 15.573 1.00 86.12 71 ALA A N 1
ATOM 510 C CA . ALA A 1 71 ? -14.346 0.282 15.752 1.00 86.12 71 ALA A CA 1
ATOM 511 C C . ALA A 1 71 ? -14.060 0.981 14.408 1.00 86.12 71 ALA A C 1
ATOM 513 O O . ALA A 1 71 ? -14.372 2.162 14.236 1.00 86.12 71 ALA A O 1
ATOM 514 N N . GLY A 1 72 ? -13.553 0.242 13.424 1.00 89.25 72 GLY A N 1
ATOM 515 C CA . GLY A 1 72 ? -13.331 0.748 12.079 1.00 89.25 72 GLY A CA 1
ATOM 516 C C . GLY A 1 72 ? -12.375 -0.127 11.285 1.00 89.25 72 GLY A C 1
ATOM 517 O O . GLY A 1 72 ? -12.071 -1.255 11.668 1.00 89.25 72 GLY A O 1
ATOM 518 N N . TYR A 1 73 ? -11.870 0.431 10.193 1.00 91.50 73 TYR A N 1
ATOM 519 C CA . TYR A 1 73 ? -10.875 -0.198 9.332 1.00 91.50 73 TYR A CA 1
ATOM 520 C C . TYR A 1 73 ? -9.923 0.852 8.762 1.00 91.50 73 TYR A C 1
ATOM 522 O O . TYR A 1 73 ? -10.138 2.055 8.904 1.00 91.50 73 TYR A O 1
ATOM 530 N N . TYR A 1 74 ? -8.868 0.415 8.090 1.00 92.56 74 TYR A N 1
ATOM 531 C CA . TYR A 1 74 ? -8.063 1.270 7.231 1.00 92.56 74 TYR A CA 1
ATOM 532 C C . TYR A 1 74 ? -7.756 0.566 5.915 1.00 92.56 74 TYR A C 1
ATOM 534 O O . TYR A 1 74 ? -7.685 -0.660 5.854 1.00 92.56 74 TYR A O 1
ATOM 542 N N . THR A 1 75 ? -7.566 1.345 4.857 1.00 93.81 75 THR A N 1
ATOM 543 C CA . THR A 1 75 ? -7.080 0.850 3.565 1.00 93.81 75 THR A CA 1
ATOM 544 C C . THR A 1 75 ? -5.633 1.270 3.361 1.00 93.81 75 THR A C 1
ATOM 546 O O . THR A 1 75 ? -5.190 2.302 3.878 1.00 93.81 75 THR A O 1
ATOM 549 N N . LEU A 1 76 ? -4.900 0.478 2.583 1.00 94.81 76 LEU A N 1
ATOM 550 C CA . LEU A 1 76 ? -3.511 0.741 2.226 1.00 94.81 76 LEU A CA 1
ATOM 551 C C . LEU A 1 76 ? -3.378 0.870 0.710 1.00 94.81 76 LEU A C 1
ATOM 553 O O . LEU A 1 76 ? -3.899 0.035 -0.025 1.00 94.81 76 LEU A O 1
ATOM 557 N N . ALA A 1 77 ? -2.643 1.870 0.233 1.00 94.94 77 ALA A N 1
ATOM 558 C CA . ALA A 1 77 ? -2.351 2.043 -1.190 1.00 94.94 77 ALA A CA 1
ATOM 559 C C . ALA A 1 77 ? -0.892 2.450 -1.408 1.00 94.94 77 ALA A C 1
ATOM 561 O O . ALA A 1 77 ? -0.325 3.183 -0.598 1.00 94.94 77 ALA A O 1
ATOM 562 N N . LEU A 1 78 ? -0.299 1.982 -2.507 1.00 95.62 78 LEU A N 1
ATOM 563 C CA . LEU A 1 78 ? 1.014 2.427 -2.968 1.00 95.62 78 LEU A CA 1
ATOM 564 C C . LEU A 1 78 ? 0.814 3.531 -4.004 1.00 95.62 78 LEU A C 1
ATOM 566 O O . LEU A 1 78 ? 0.060 3.347 -4.954 1.00 95.62 78 LEU A O 1
ATOM 570 N N . ASN A 1 79 ? 1.485 4.664 -3.823 1.00 93.75 79 ASN A N 1
ATOM 571 C CA . ASN A 1 79 ? 1.361 5.832 -4.690 1.00 93.75 79 ASN A CA 1
ATOM 572 C C . ASN A 1 79 ? 2.738 6.403 -5.039 1.00 93.75 79 ASN A C 1
ATOM 574 O O . ASN A 1 79 ? 3.716 6.153 -4.337 1.00 93.75 79 ASN A O 1
ATOM 578 N N . LYS A 1 80 ? 2.803 7.210 -6.108 1.00 95.25 80 LYS A N 1
ATOM 579 C CA . LYS A 1 80 ? 4.012 7.945 -6.529 1.00 95.25 80 LYS A CA 1
ATOM 580 C C . LYS A 1 80 ? 5.265 7.063 -6.589 1.00 95.25 80 LYS A C 1
ATOM 582 O O . LYS A 1 80 ? 6.314 7.416 -6.051 1.00 95.25 80 LYS A O 1
ATOM 587 N N . ALA A 1 81 ? 5.129 5.896 -7.211 1.00 96.75 81 ALA A N 1
ATOM 588 C CA . ALA A 1 81 ? 6.241 4.978 -7.344 1.00 96.75 81 ALA A CA 1
ATOM 589 C C . ALA A 1 81 ? 7.334 5.583 -8.239 1.00 96.75 81 ALA A C 1
ATOM 591 O O . ALA A 1 81 ? 7.056 6.155 -9.294 1.00 96.75 81 ALA A O 1
ATOM 592 N N . VAL A 1 82 ? 8.582 5.450 -7.804 1.00 97.81 82 VAL A N 1
ATOM 593 C CA . VAL A 1 82 ? 9.776 5.835 -8.552 1.00 97.81 82 VAL A CA 1
ATOM 594 C C . VAL A 1 82 ? 10.739 4.661 -8.529 1.00 97.81 82 VAL A C 1
ATOM 596 O O . VAL A 1 82 ? 11.069 4.161 -7.451 1.00 97.81 82 VAL A O 1
ATOM 599 N N . GLY A 1 83 ? 11.210 4.240 -9.699 1.00 96.69 83 GLY A N 1
ATOM 600 C CA . GLY A 1 83 ? 12.242 3.219 -9.824 1.00 96.69 83 GLY A CA 1
ATOM 601 C C . GLY A 1 83 ? 13.366 3.664 -10.738 1.00 96.69 83 GLY A C 1
ATOM 602 O O . GLY A 1 83 ? 13.134 4.191 -11.824 1.00 96.69 83 GLY A O 1
ATOM 603 N N . ASP A 1 84 ? 14.596 3.507 -10.257 1.00 96.19 84 ASP A N 1
ATOM 604 C CA . ASP A 1 84 ? 15.817 3.906 -10.966 1.00 96.19 84 ASP A CA 1
ATOM 605 C C . ASP A 1 84 ? 15.749 5.346 -11.525 1.00 96.19 84 ASP A C 1
ATOM 607 O O . ASP A 1 84 ? 16.238 5.648 -12.610 1.00 96.19 84 ASP A O 1
ATOM 611 N N . SER A 1 85 ? 15.168 6.255 -10.732 1.00 96.12 85 SER A N 1
ATOM 612 C CA . SER A 1 85 ? 14.913 7.679 -11.037 1.00 96.12 85 SER A CA 1
ATOM 613 C C . SER A 1 85 ? 13.785 7.982 -12.035 1.00 96.12 85 SER A C 1
ATOM 615 O O . SER A 1 85 ? 13.601 9.146 -12.386 1.00 96.12 85 SER A O 1
ATOM 617 N N . ASN A 1 86 ? 12.997 6.989 -12.452 1.00 96.69 86 ASN A N 1
ATOM 618 C CA . ASN A 1 86 ? 11.851 7.170 -13.347 1.00 96.69 86 ASN A CA 1
ATOM 619 C C . ASN A 1 86 ? 10.527 6.989 -12.602 1.00 96.69 86 ASN A C 1
ATOM 621 O O . ASN A 1 86 ? 10.425 6.141 -11.718 1.00 96.69 86 ASN A O 1
ATOM 625 N N . ALA A 1 87 ? 9.510 7.772 -12.970 1.00 97.38 87 ALA A N 1
ATOM 626 C CA . ALA A 1 87 ? 8.154 7.573 -12.468 1.00 97.38 87 ALA A CA 1
ATOM 627 C C . ALA A 1 87 ? 7.588 6.244 -12.987 1.00 97.38 87 ALA A C 1
ATOM 629 O O . ALA A 1 87 ? 7.716 5.935 -14.174 1.00 97.38 87 ALA A O 1
ATOM 630 N N . LEU A 1 88 ? 6.966 5.484 -12.090 1.00 97.94 88 LEU A N 1
ATOM 631 C CA . LEU A 1 88 ? 6.391 4.174 -12.363 1.00 97.94 88 LEU A CA 1
ATOM 632 C C . LEU A 1 88 ? 4.899 4.163 -12.050 1.00 97.94 88 LEU A C 1
ATOM 634 O O . LEU A 1 88 ? 4.427 4.874 -11.157 1.00 97.94 88 LEU A O 1
ATOM 638 N N . ASP A 1 89 ? 4.191 3.272 -12.728 1.00 97.69 89 ASP A N 1
ATOM 639 C CA . ASP A 1 89 ? 2.820 2.931 -12.391 1.00 97.69 89 ASP A CA 1
ATOM 640 C C . ASP A 1 89 ? 2.813 1.745 -11.416 1.00 97.69 89 ASP A C 1
ATOM 642 O O . ASP A 1 89 ? 3.659 0.847 -11.473 1.00 97.69 89 ASP A O 1
ATOM 646 N N . VAL A 1 90 ? 1.844 1.733 -10.499 1.00 96.81 90 VAL A N 1
ATOM 647 C CA . VAL A 1 90 ? 1.576 0.565 -9.653 1.00 96.81 90 VAL A CA 1
ATOM 648 C C . VAL A 1 90 ? 0.621 -0.346 -10.407 1.00 96.81 90 VAL A C 1
ATOM 650 O O . VAL A 1 90 ? -0.461 0.072 -10.820 1.00 96.81 90 VAL A O 1
ATOM 653 N N . VAL A 1 91 ? 1.011 -1.604 -10.565 1.00 97.25 91 VAL A N 1
ATOM 654 C CA . VAL A 1 91 ? 0.211 -2.626 -11.241 1.00 97.25 91 VAL A CA 1
ATOM 655 C C . VAL A 1 91 ? -0.207 -3.712 -10.269 1.00 97.25 91 VAL A C 1
ATOM 657 O O . VAL A 1 91 ? 0.467 -3.990 -9.272 1.00 97.25 91 VAL A O 1
ATOM 660 N N . ALA A 1 92 ? -1.330 -4.349 -10.568 1.00 95.75 92 ALA A N 1
ATOM 661 C CA . ALA A 1 92 ? -1.879 -5.436 -9.787 1.00 95.75 92 ALA A CA 1
ATOM 662 C C . ALA A 1 92 ? -2.175 -6.650 -10.666 1.00 95.75 92 ALA A C 1
ATOM 664 O O . ALA A 1 92 ? -2.673 -6.517 -11.782 1.00 95.75 92 ALA A O 1
ATOM 665 N N . ALA A 1 93 ? -1.919 -7.837 -10.129 1.00 94.44 93 ALA A N 1
ATOM 666 C CA . ALA A 1 93 ? -2.485 -9.078 -10.637 1.00 94.44 93 ALA A CA 1
ATOM 667 C C . ALA A 1 93 ? -3.621 -9.488 -9.683 1.00 94.44 93 ALA A C 1
ATOM 669 O O . ALA A 1 93 ? -3.332 -9.800 -8.519 1.00 94.44 93 ALA A O 1
ATOM 670 N N . PRO A 1 94 ? -4.897 -9.434 -10.119 1.00 90.06 94 PRO A N 1
ATOM 671 C CA . PRO A 1 94 ? -6.040 -9.808 -9.289 1.00 90.06 94 PRO A CA 1
ATOM 672 C C . PRO A 1 94 ? -6.010 -11.273 -8.845 1.00 90.06 94 PRO A C 1
ATOM 674 O O . PRO A 1 94 ? -5.289 -12.103 -9.402 1.00 90.06 94 PRO A O 1
ATOM 677 N N . ALA A 1 95 ? -6.857 -11.600 -7.871 1.00 85.44 95 ALA A N 1
ATOM 678 C CA . ALA A 1 95 ? -7.004 -12.954 -7.353 1.00 85.44 95 ALA A CA 1
ATOM 679 C C . ALA A 1 95 ? -7.268 -13.978 -8.466 1.00 85.44 95 ALA A C 1
ATOM 681 O O . ALA A 1 95 ? -8.200 -13.832 -9.253 1.00 85.44 95 ALA A O 1
ATOM 682 N N . GLY A 1 96 ? -6.440 -15.024 -8.523 1.00 84.56 96 GLY A N 1
ATOM 683 C CA . GLY A 1 96 ? -6.563 -16.090 -9.522 1.00 84.56 96 GLY A CA 1
ATOM 684 C C . GLY A 1 96 ? -6.149 -15.699 -10.946 1.00 84.56 96 GLY A C 1
ATOM 685 O O . GLY A 1 96 ? -6.376 -16.484 -11.862 1.00 84.56 96 GLY A O 1
ATOM 686 N N . SER A 1 97 ? -5.544 -14.522 -11.140 1.00 89.50 97 SER A N 1
ATOM 687 C CA . SER A 1 97 ? -5.047 -14.044 -12.431 1.00 89.50 97 SER A CA 1
ATOM 688 C C . SER A 1 97 ? -3.524 -13.885 -12.434 1.00 89.50 97 SER A C 1
ATOM 690 O O . SER A 1 97 ? -2.916 -13.411 -11.470 1.00 89.50 97 SER A O 1
ATOM 692 N N . ASP A 1 98 ? -2.911 -14.226 -13.568 1.00 90.31 98 ASP A N 1
ATOM 693 C CA . ASP A 1 98 ? -1.524 -13.875 -13.897 1.00 90.31 98 ASP A CA 1
ATOM 694 C C . ASP A 1 98 ? -1.427 -12.649 -14.816 1.00 90.31 98 ASP A C 1
ATOM 696 O O . ASP A 1 98 ? -0.331 -12.154 -15.082 1.00 90.31 98 ASP A O 1
ATOM 700 N N . ALA A 1 99 ? -2.566 -12.134 -15.288 1.00 95.25 99 ALA A N 1
ATOM 701 C CA . ALA A 1 99 ? -2.614 -10.901 -16.056 1.00 95.25 99 ALA A CA 1
ATOM 702 C C . ALA A 1 99 ? -2.471 -9.693 -15.124 1.00 95.25 99 ALA A C 1
ATOM 704 O O . ALA A 1 99 ? -3.230 -9.542 -14.161 1.00 95.25 99 ALA A O 1
ATOM 705 N N . TRP A 1 100 ? -1.509 -8.837 -15.455 1.00 97.12 100 TRP A N 1
ATOM 706 C CA . TRP A 1 100 ? -1.271 -7.573 -14.777 1.00 97.12 100 TRP A CA 1
ATOM 707 C C . TRP A 1 100 ? -2.117 -6.464 -15.390 1.00 97.12 100 TRP A C 1
ATOM 709 O O . TRP A 1 100 ? -2.275 -6.378 -16.607 1.00 97.12 100 TRP A O 1
ATOM 719 N N . VAL A 1 101 ? -2.655 -5.610 -14.531 1.00 96.12 101 VAL A N 1
ATOM 720 C CA . VAL A 1 101 ? -3.440 -4.429 -14.888 1.00 96.12 101 VAL A CA 1
ATOM 721 C C . VAL A 1 101 ? -2.985 -3.246 -14.043 1.00 96.12 101 VAL A C 1
ATOM 723 O O . VAL A 1 101 ? -2.322 -3.435 -13.024 1.00 96.12 101 VAL A O 1
ATOM 726 N N . LEU A 1 102 ? -3.349 -2.028 -14.438 1.00 95.88 102 LEU A N 1
ATOM 727 C CA . LEU A 1 102 ? -3.136 -0.855 -13.593 1.00 95.88 102 LEU A CA 1
ATOM 728 C C . LEU A 1 102 ? -3.884 -1.031 -12.262 1.00 95.88 102 LEU A C 1
ATOM 730 O O . LEU A 1 102 ? -5.024 -1.505 -12.250 1.00 95.88 102 LEU A O 1
ATOM 734 N N . ASP A 1 103 ? -3.247 -0.682 -11.145 1.00 93.81 103 ASP A N 1
ATOM 735 C CA . ASP A 1 103 ? -3.891 -0.804 -9.842 1.00 93.81 103 ASP A CA 1
ATOM 736 C C . ASP A 1 103 ? -5.044 0.197 -9.680 1.00 93.81 103 ASP A C 1
ATOM 738 O O . ASP A 1 103 ? -4.911 1.380 -9.985 1.00 93.81 103 ASP A O 1
ATOM 742 N N . GLY A 1 104 ? -6.168 -0.284 -9.147 1.00 87.44 104 GLY A N 1
ATOM 743 C CA . GLY A 1 104 ? -7.339 0.531 -8.822 1.00 87.44 104 GLY A CA 1
ATOM 744 C C . GLY A 1 104 ? -7.908 0.303 -7.421 1.00 87.44 104 GLY A C 1
ATOM 745 O O . GLY A 1 104 ? -8.894 0.946 -7.076 1.00 87.44 104 GLY A O 1
ATOM 746 N N . ALA A 1 105 ? -7.340 -0.608 -6.620 1.00 82.88 105 ALA A N 1
ATOM 747 C CA . ALA A 1 105 ? -7.981 -1.067 -5.380 1.00 82.88 105 ALA A CA 1
ATOM 748 C C . ALA A 1 105 ? -7.066 -1.110 -4.140 1.00 82.88 105 ALA A C 1
ATOM 750 O O . ALA A 1 105 ? -7.539 -1.441 -3.055 1.00 82.88 105 ALA A O 1
ATOM 751 N N . GLY A 1 106 ? -5.776 -0.768 -4.268 1.00 91.00 106 GLY A N 1
ATOM 752 C CA . GLY A 1 106 ? -4.834 -0.781 -3.143 1.00 91.00 106 GLY A CA 1
ATOM 753 C C . GLY A 1 106 ? -4.470 -2.195 -2.669 1.00 91.00 106 GLY A C 1
ATOM 754 O O . GLY A 1 106 ? -4.746 -3.188 -3.349 1.00 91.00 106 GLY A O 1
ATOM 755 N N . LEU A 1 107 ? -3.780 -2.307 -1.532 1.00 92.62 107 LEU A N 1
ATOM 756 C CA . LEU A 1 107 ? -3.371 -3.595 -0.962 1.00 92.62 107 LEU A CA 1
ATOM 757 C C . LEU A 1 107 ? -4.579 -4.370 -0.434 1.00 92.62 107 LEU A C 1
ATOM 759 O O . LEU A 1 107 ? -5.474 -3.804 0.188 1.00 92.62 107 LEU A O 1
ATOM 763 N N . MET A 1 108 ? -4.553 -5.685 -0.640 1.00 90.88 108 MET A N 1
ATOM 764 C CA . MET A 1 108 ? -5.614 -6.584 -0.195 1.00 90.88 108 MET A CA 1
ATOM 765 C C . MET A 1 108 ? -5.254 -7.200 1.157 1.00 90.88 108 MET A C 1
ATOM 767 O O . MET A 1 108 ? -4.238 -7.887 1.278 1.00 90.88 108 MET A O 1
ATOM 771 N N . ALA A 1 109 ? -6.102 -7.003 2.163 1.00 88.50 109 ALA A N 1
ATOM 772 C CA . ALA A 1 109 ? -5.954 -7.541 3.514 1.00 88.50 109 ALA A CA 1
ATOM 773 C C . ALA A 1 109 ? -6.020 -9.077 3.556 1.00 88.50 109 ALA A C 1
ATOM 775 O O . ALA A 1 109 ? -5.450 -9.718 4.444 1.00 88.50 109 ALA A O 1
ATOM 776 N N . ASN A 1 110 ? -6.688 -9.685 2.575 1.00 85.69 110 ASN A N 1
ATOM 777 C CA . ASN A 1 110 ? -6.733 -11.135 2.403 1.00 85.69 110 ASN A CA 1
ATOM 778 C C . ASN A 1 110 ? -5.550 -11.701 1.581 1.00 85.69 110 ASN A C 1
ATOM 780 O O . ASN A 1 110 ? -5.489 -12.915 1.380 1.00 85.69 110 ASN A O 1
ATOM 784 N N . GLY A 1 111 ? -4.642 -10.845 1.089 1.00 83.62 111 GLY A N 1
ATOM 785 C CA . GLY A 1 111 ? -3.485 -11.230 0.271 1.00 83.62 111 GLY A CA 1
ATOM 786 C C . GLY A 1 111 ? -3.828 -11.742 -1.133 1.00 83.62 111 GLY A C 1
ATOM 787 O O . GLY A 1 111 ? -2.999 -12.384 -1.771 1.00 83.62 111 GLY A O 1
ATOM 788 N N . SER A 1 112 ? -5.048 -11.508 -1.619 1.00 86.06 112 SER A N 1
ATOM 789 C CA . SER A 1 112 ? -5.539 -12.111 -2.863 1.00 86.06 112 SER A CA 1
ATOM 790 C C . SER A 1 112 ? -4.955 -11.501 -4.140 1.00 86.06 112 SER A C 1
ATOM 792 O O . SER A 1 112 ? -4.870 -12.195 -5.149 1.00 86.06 112 SER A O 1
ATOM 794 N N . ALA A 1 113 ? -4.523 -10.236 -4.109 1.00 89.81 113 ALA A N 1
ATOM 795 C CA . ALA A 1 113 ? -3.906 -9.562 -5.248 1.00 89.81 113 ALA A CA 1
ATOM 796 C C . ALA A 1 113 ? -2.414 -9.310 -5.011 1.00 89.81 113 ALA A C 1
ATOM 798 O O . ALA A 1 113 ? -2.011 -8.842 -3.944 1.00 89.81 113 ALA A O 1
ATOM 799 N N . ARG A 1 114 ? -1.600 -9.551 -6.044 1.00 91.88 114 ARG A N 1
ATOM 800 C CA . ARG A 1 114 ? -0.172 -9.197 -6.048 1.00 91.88 114 ARG A CA 1
ATOM 801 C C . ARG A 1 114 ? -0.001 -7.777 -6.568 1.00 91.88 114 ARG A C 1
ATOM 803 O O . ARG A 1 114 ? -0.721 -7.382 -7.483 1.00 91.88 114 ARG A O 1
ATOM 810 N N . LYS A 1 115 ? 0.970 -7.039 -6.027 1.00 94.31 115 LYS A N 1
ATOM 811 C CA . LYS A 1 115 ? 1.377 -5.722 -6.536 1.00 94.31 115 LYS A CA 1
ATOM 812 C C . LYS A 1 115 ? 2.764 -5.780 -7.147 1.00 94.31 115 LYS A C 1
ATOM 814 O O . LYS A 1 115 ? 3.612 -6.549 -6.701 1.00 94.31 115 LYS A O 1
ATOM 819 N N . SER A 1 116 ? 2.979 -4.951 -8.155 1.00 95.88 116 SER A N 1
ATOM 820 C CA . SER A 1 116 ? 4.291 -4.698 -8.733 1.00 95.88 116 SER A CA 1
ATOM 821 C C . SER A 1 116 ? 4.322 -3.300 -9.349 1.00 95.88 116 SER A C 1
ATOM 823 O O . SER A 1 116 ? 3.389 -2.515 -9.167 1.00 95.88 116 SER A O 1
ATOM 825 N N . PHE A 1 117 ? 5.395 -2.992 -10.065 1.00 97.00 117 PHE A N 1
ATOM 826 C CA . PHE A 1 117 ? 5.624 -1.689 -10.670 1.00 97.00 117 PHE A CA 1
ATOM 827 C C . PHE A 1 117 ? 5.962 -1.849 -12.150 1.00 97.00 117 PHE A C 1
ATOM 829 O O . PHE A 1 117 ? 6.706 -2.758 -12.530 1.00 97.00 117 PHE A O 1
ATOM 836 N N . SER A 1 118 ? 5.441 -0.964 -12.985 1.00 97.88 118 SER A N 1
ATOM 837 C CA . SER A 1 118 ? 5.682 -0.930 -14.429 1.00 97.88 118 SER A CA 1
ATOM 838 C C . SER A 1 118 ? 6.131 0.462 -14.864 1.00 97.88 118 SER A C 1
ATOM 840 O O . SER A 1 118 ? 5.921 1.451 -14.161 1.00 97.88 118 SER A O 1
ATOM 842 N N . GLU A 1 119 ? 6.761 0.544 -16.034 1.00 97.12 119 GLU A N 1
ATOM 843 C CA . GLU A 1 119 ? 6.962 1.832 -16.698 1.00 97.12 119 GLU A CA 1
ATOM 844 C C . GLU A 1 119 ? 5.607 2.500 -16.950 1.00 97.12 119 GLU A C 1
ATOM 846 O O . GLU A 1 119 ? 4.613 1.818 -17.221 1.00 97.12 119 GLU A O 1
ATOM 851 N N . SER A 1 120 ? 5.565 3.830 -16.871 1.00 93.75 120 SER A N 1
ATOM 852 C CA . SER A 1 120 ? 4.301 4.553 -16.993 1.00 93.75 120 SER A CA 1
ATOM 853 C C . SER A 1 120 ? 3.617 4.301 -18.342 1.00 93.75 120 SER A C 1
ATOM 855 O O . SER A 1 120 ? 4.246 4.371 -19.401 1.00 93.75 120 SER A O 1
ATOM 857 N N . GLY A 1 121 ? 2.324 3.982 -18.301 1.00 92.88 121 GLY A N 1
ATOM 858 C CA . GLY A 1 121 ? 1.525 3.590 -19.465 1.00 92.88 121 GLY A CA 1
ATOM 859 C C . GLY A 1 121 ? 1.632 2.108 -19.846 1.00 92.88 121 GLY A C 1
ATOM 860 O O . GLY A 1 121 ? 0.969 1.680 -20.793 1.00 92.88 121 GLY A O 1
ATOM 861 N N . ASN A 1 122 ? 2.420 1.310 -19.121 1.00 95.88 122 ASN A N 1
ATOM 862 C CA . ASN A 1 122 ? 2.531 -0.137 -19.296 1.00 95.88 122 ASN A CA 1
ATOM 863 C C . ASN A 1 122 ? 1.892 -0.881 -18.111 1.00 95.88 122 ASN A C 1
ATOM 865 O O . ASN A 1 122 ? 1.747 -0.347 -17.016 1.00 95.88 122 ASN A O 1
ATOM 869 N N . THR A 1 123 ? 1.522 -2.143 -18.316 1.00 96.56 123 THR A N 1
ATOM 870 C CA . THR A 1 123 ? 0.980 -3.029 -17.273 1.00 96.56 123 THR A CA 1
ATOM 871 C C . THR A 1 123 ? 1.910 -4.187 -16.921 1.00 96.56 123 THR A C 1
ATOM 873 O O . THR A 1 123 ? 1.730 -4.812 -15.880 1.00 96.56 123 THR A O 1
ATOM 876 N N . ALA A 1 124 ? 2.925 -4.473 -17.738 1.00 95.75 124 ALA A N 1
ATOM 877 C CA . ALA A 1 124 ? 3.892 -5.525 -17.446 1.00 95.75 124 ALA A CA 1
ATOM 878 C C . ALA A 1 124 ? 4.877 -5.085 -16.339 1.00 95.75 124 ALA A C 1
ATOM 880 O O . ALA A 1 124 ? 5.480 -4.016 -16.467 1.00 95.75 124 ALA A O 1
ATOM 881 N N . PRO A 1 125 ? 5.086 -5.895 -15.281 1.00 96.00 125 PRO A N 1
ATOM 882 C CA . PRO A 1 125 ? 6.100 -5.624 -14.269 1.00 96.00 125 PRO A CA 1
ATOM 883 C C . PRO A 1 125 ? 7.504 -5.475 -14.853 1.00 96.00 125 PRO A C 1
ATOM 885 O O . PRO A 1 125 ? 7.931 -6.288 -15.676 1.00 96.00 125 PRO A O 1
ATOM 888 N N . GLY A 1 126 ? 8.228 -4.460 -14.387 1.00 94.31 126 GLY A N 1
ATOM 889 C CA . GLY A 1 126 ? 9.624 -4.220 -14.746 1.00 94.31 126 GLY A CA 1
ATOM 890 C C . GLY A 1 126 ? 10.612 -4.758 -13.710 1.00 94.31 126 GLY A C 1
ATOM 891 O O . GLY A 1 126 ? 10.251 -5.089 -12.580 1.00 94.31 126 GLY A O 1
ATOM 892 N N . ALA A 1 127 ? 11.885 -4.814 -14.100 1.00 94.25 127 ALA A N 1
ATOM 893 C CA . ALA A 1 127 ? 12.995 -5.087 -13.195 1.00 94.25 127 ALA A CA 1
ATOM 894 C C . ALA A 1 127 ? 13.690 -3.769 -12.834 1.00 94.25 127 ALA A C 1
ATOM 896 O O . ALA A 1 127 ? 14.161 -3.063 -13.723 1.00 94.25 127 ALA A O 1
ATOM 897 N N . TYR A 1 128 ? 13.783 -3.467 -11.538 1.00 93.00 128 TYR A N 1
ATOM 898 C CA . TYR A 1 128 ? 14.364 -2.222 -11.031 1.00 93.00 128 TYR A CA 1
ATOM 899 C C . TYR A 1 128 ? 15.384 -2.516 -9.941 1.00 93.00 128 TYR A C 1
ATOM 901 O O . TYR A 1 128 ? 15.201 -3.432 -9.136 1.00 93.00 128 TYR A O 1
ATOM 909 N N . LYS A 1 129 ? 16.456 -1.725 -9.887 1.00 93.81 129 LYS A N 1
ATOM 910 C CA . LYS A 1 129 ? 17.470 -1.840 -8.823 1.00 93.81 129 LYS A CA 1
ATOM 911 C C . LYS A 1 129 ? 17.019 -1.149 -7.545 1.00 93.81 129 LYS A C 1
ATOM 913 O O . LYS A 1 129 ? 17.376 -1.570 -6.448 1.00 93.81 129 LYS A O 1
ATOM 918 N N . THR A 1 130 ? 16.266 -0.070 -7.699 1.00 94.31 130 THR A N 1
ATOM 919 C CA . THR A 1 130 ? 15.738 0.741 -6.609 1.00 94.31 130 THR A CA 1
ATOM 920 C C . THR A 1 130 ? 14.270 1.019 -6.850 1.00 94.31 130 THR A C 1
ATOM 922 O O . THR A 1 130 ? 13.872 1.289 -7.979 1.00 94.31 130 THR A O 1
ATOM 925 N N . ILE A 1 131 ? 13.473 0.951 -5.786 1.00 95.00 131 ILE A N 1
ATOM 926 C CA . ILE A 1 131 ? 12.062 1.330 -5.803 1.00 95.00 131 ILE A CA 1
ATOM 927 C C . ILE A 1 131 ? 11.771 2.132 -4.539 1.00 95.00 131 ILE A C 1
ATOM 929 O O . ILE A 1 131 ? 12.142 1.730 -3.436 1.00 95.00 131 ILE A O 1
ATOM 933 N N . SER A 1 132 ? 11.089 3.257 -4.714 1.00 96.38 132 SER A N 1
ATOM 934 C CA . SER A 1 132 ? 10.498 4.063 -3.649 1.00 96.38 132 SER A CA 1
ATOM 935 C C . SER A 1 132 ? 9.033 4.321 -3.983 1.00 96.38 132 SER A C 1
ATOM 937 O O . SER A 1 132 ? 8.709 4.563 -5.141 1.00 96.38 132 SER A O 1
ATOM 939 N N . ALA A 1 133 ? 8.151 4.287 -2.988 1.00 95.94 133 ALA A N 1
ATOM 940 C CA . ALA A 1 133 ? 6.736 4.614 -3.141 1.00 95.94 133 ALA A CA 1
ATOM 941 C C . ALA A 1 133 ? 6.164 5.124 -1.813 1.00 95.94 133 ALA A C 1
ATOM 943 O O . ALA A 1 133 ? 6.631 4.743 -0.737 1.00 95.94 133 ALA A O 1
ATOM 944 N N . ASP A 1 134 ? 5.119 5.940 -1.895 1.00 96.75 134 ASP A N 1
ATOM 945 C CA . ASP A 1 134 ? 4.343 6.374 -0.739 1.00 96.75 134 ASP A CA 1
ATOM 946 C C . ASP A 1 134 ? 3.379 5.247 -0.340 1.00 96.75 134 ASP A C 1
ATOM 948 O O . ASP A 1 134 ? 2.496 4.880 -1.118 1.00 96.75 134 ASP A O 1
ATOM 952 N N . LEU A 1 135 ? 3.492 4.730 0.888 1.00 95.56 135 LEU A N 1
ATOM 953 C CA . LEU A 1 135 ? 2.445 3.900 1.487 1.00 95.56 135 LEU A CA 1
ATOM 954 C C . LEU A 1 135 ? 1.410 4.813 2.148 1.00 95.56 135 LEU A C 1
ATOM 956 O O . LEU A 1 135 ? 1.646 5.389 3.209 1.00 95.56 135 LEU A O 1
ATOM 960 N N . THR A 1 136 ? 0.255 4.954 1.510 1.00 95.62 136 THR A N 1
ATOM 961 C CA . THR A 1 136 ? -0.859 5.753 2.024 1.00 95.62 136 THR A CA 1
ATOM 962 C C . THR A 1 136 ? -1.757 4.898 2.904 1.00 95.62 136 THR A C 1
ATOM 964 O O . THR A 1 136 ? -2.231 3.850 2.469 1.00 95.62 136 THR A O 1
ATOM 967 N N . VAL A 1 137 ? -2.005 5.371 4.126 1.00 94.62 137 VAL A N 1
ATOM 968 C CA . VAL A 1 137 ? -2.911 4.753 5.100 1.00 94.62 137 VAL A CA 1
ATOM 969 C C . VAL A 1 137 ? -4.148 5.632 5.237 1.00 94.62 137 VAL A C 1
ATOM 971 O O . VAL A 1 137 ? -4.030 6.812 5.572 1.00 94.62 137 VAL A O 1
ATOM 974 N N . THR A 1 138 ? -5.333 5.077 4.996 1.00 94.62 138 THR A N 1
ATOM 975 C CA . THR A 1 138 ? -6.599 5.819 5.107 1.00 94.62 138 THR A CA 1
ATOM 976 C C . THR A 1 138 ? -7.516 5.143 6.123 1.00 94.62 138 THR A C 1
ATOM 978 O O . THR A 1 138 ? -8.148 4.143 5.788 1.00 94.62 138 THR A O 1
ATOM 981 N N . PRO A 1 139 ? -7.585 5.647 7.369 1.00 92.38 139 PRO A N 1
ATOM 982 C CA . PRO A 1 139 ? -8.474 5.099 8.383 1.00 92.38 139 PRO A CA 1
ATOM 983 C C . PRO A 1 139 ? -9.918 5.575 8.187 1.00 92.38 139 PRO A C 1
ATOM 985 O O . PRO A 1 139 ? -10.170 6.733 7.858 1.00 92.38 139 PRO A O 1
ATOM 988 N N . THR A 1 140 ? -10.866 4.688 8.468 1.00 91.88 140 THR A N 1
ATOM 989 C CA . THR A 1 140 ? -12.300 4.961 8.571 1.00 91.88 140 THR A CA 1
ATOM 990 C C . THR A 1 140 ? -12.786 4.464 9.926 1.00 91.88 140 THR A C 1
ATOM 992 O O . THR A 1 140 ? -12.712 3.274 10.224 1.00 91.88 140 THR A O 1
ATOM 995 N N . ILE A 1 141 ? -13.285 5.380 10.755 1.00 89.75 141 ILE A N 1
ATOM 996 C CA . ILE A 1 141 ? -13.860 5.068 12.069 1.00 89.75 141 ILE A CA 1
ATOM 997 C C . ILE A 1 141 ? -15.376 4.965 11.912 1.00 89.75 141 ILE A C 1
ATOM 999 O O . ILE A 1 141 ? -15.990 5.783 11.220 1.00 89.75 141 ILE A O 1
ATOM 1003 N N . ASN A 1 142 ? -15.985 3.966 12.547 1.00 86.00 142 ASN A N 1
ATOM 1004 C CA . ASN A 1 142 ? -17.431 3.795 12.495 1.00 86.00 142 ASN A CA 1
ATOM 1005 C C . ASN A 1 142 ? -18.182 4.920 13.217 1.00 86.00 142 ASN A C 1
ATOM 1007 O O . ASN A 1 142 ? -17.635 5.709 13.991 1.00 86.00 142 ASN A O 1
ATOM 1011 N N . LYS A 1 143 ? -19.482 5.013 12.929 1.00 85.94 143 LYS A N 1
ATOM 1012 C CA . LYS A 1 143 ? -20.351 6.028 13.530 1.00 85.94 143 LYS A CA 1
ATOM 1013 C C . LYS A 1 143 ? -20.446 5.808 15.037 1.00 85.94 143 LYS A C 1
ATOM 1015 O O . LYS A 1 143 ? -20.479 4.674 15.496 1.00 85.94 143 LYS A O 1
ATOM 1020 N N . LEU A 1 144 ? -20.612 6.897 15.787 1.00 86.56 144 LEU A N 1
ATOM 1021 C CA . LEU A 1 144 ? -20.681 6.877 17.252 1.00 86.56 144 LEU A CA 1
ATOM 1022 C C . LEU A 1 144 ? -21.616 5.798 17.852 1.00 86.56 144 LEU A C 1
ATOM 1024 O O . LEU A 1 144 ? -21.197 5.162 18.810 1.00 86.56 144 LEU A O 1
ATOM 1028 N N . PRO A 1 145 ? -22.826 5.520 17.312 1.00 85.38 145 PRO A N 1
ATOM 1029 C CA . PRO A 1 145 ? -23.704 4.476 17.858 1.00 85.38 145 PRO A CA 1
ATOM 1030 C C . PRO A 1 145 ? -23.182 3.039 17.696 1.00 85.38 145 PRO A C 1
ATOM 1032 O O . PRO A 1 145 ? -23.698 2.127 18.332 1.00 85.38 145 PRO A O 1
ATOM 1035 N N . GLU A 1 146 ? -22.205 2.824 16.816 1.00 81.88 146 GLU A N 1
ATOM 1036 C CA . GLU A 1 146 ? -21.570 1.525 16.563 1.00 81.88 146 GLU A CA 1
ATOM 1037 C C . GLU A 1 146 ? -20.284 1.345 17.387 1.00 81.88 146 GLU A C 1
ATOM 1039 O O . GLU A 1 146 ? -19.710 0.255 17.405 1.00 81.88 146 GLU A O 1
ATOM 1044 N N . LEU A 1 147 ? -19.841 2.402 18.073 1.00 84.38 147 LEU A N 1
ATOM 1045 C CA . LEU A 1 147 ? -18.664 2.397 18.927 1.00 84.38 147 LEU A CA 1
ATOM 1046 C C . LEU A 1 147 ? -19.049 2.006 20.356 1.00 84.38 147 LEU A C 1
ATOM 1048 O O . LEU A 1 147 ? -19.895 2.643 20.985 1.00 84.38 147 LEU A O 1
ATOM 1052 N N . ASP A 1 148 ? -18.390 0.981 20.894 1.00 82.94 148 ASP A N 1
ATOM 1053 C CA . ASP A 1 148 ? -18.512 0.637 22.308 1.00 82.94 148 ASP A CA 1
ATOM 1054 C C . ASP A 1 148 ? -17.681 1.609 23.152 1.00 82.94 148 ASP A C 1
ATOM 1056 O O . ASP A 1 148 ? -16.458 1.512 23.237 1.00 82.94 148 ASP A O 1
ATOM 1060 N N . LEU A 1 149 ? -18.370 2.565 23.771 1.00 87.56 149 LEU A N 1
ATOM 1061 C CA . LEU A 1 149 ? -17.783 3.575 24.651 1.00 87.56 149 LEU A CA 1
ATOM 1062 C C . LEU A 1 149 ? -18.018 3.276 26.134 1.00 87.56 149 LEU A C 1
ATOM 1064 O O . LEU A 1 149 ? -17.784 4.147 26.972 1.00 87.56 149 LEU A O 1
ATOM 1068 N N . SER A 1 150 ? -18.471 2.067 26.480 1.00 86.19 150 SER A N 1
ATOM 1069 C CA . SER A 1 150 ? -18.768 1.681 27.869 1.00 86.19 150 SER A CA 1
ATOM 1070 C C . SER A 1 150 ? -17.581 1.879 28.821 1.00 86.19 150 SER A C 1
ATOM 1072 O O . SER A 1 150 ? -17.780 2.171 29.998 1.00 86.19 150 SER A O 1
ATOM 1074 N N . ASN A 1 151 ? -16.354 1.809 28.296 1.00 83.75 151 ASN A N 1
ATOM 1075 C CA . ASN A 1 151 ? -15.107 2.001 29.038 1.00 83.75 151 ASN A CA 1
ATOM 1076 C C . ASN A 1 151 ? -14.506 3.417 28.900 1.00 83.75 151 ASN A C 1
ATOM 1078 O O . ASN A 1 151 ? -13.329 3.619 29.190 1.00 83.75 151 ASN A O 1
ATOM 1082 N N . GLY A 1 152 ? -15.284 4.406 28.443 1.00 81.19 152 GLY A N 1
ATOM 1083 C CA . GLY A 1 152 ? -14.849 5.807 28.336 1.00 81.19 152 GLY A CA 1
ATOM 1084 C C . GLY A 1 152 ? -14.010 6.144 27.096 1.00 81.19 152 GLY A C 1
ATOM 1085 O O . GLY A 1 152 ? -13.578 7.285 26.946 1.00 81.19 152 GLY A O 1
ATOM 1086 N N . GLY A 1 153 ? -13.799 5.186 26.193 1.00 83.44 153 GLY A N 1
ATOM 1087 C CA . GLY A 1 153 ? -13.098 5.385 24.927 1.00 83.44 153 GLY A CA 1
ATOM 1088 C C . GLY A 1 153 ? -13.025 4.105 24.096 1.00 83.44 153 GLY A C 1
ATOM 1089 O O . GLY A 1 153 ? -13.331 3.022 24.590 1.00 83.44 153 GLY A O 1
ATOM 1090 N N . VAL A 1 154 ? -12.604 4.243 22.837 1.00 83.62 154 VAL A N 1
ATOM 1091 C CA . VAL A 1 154 ? -12.344 3.124 21.918 1.00 83.62 154 VAL A CA 1
ATOM 1092 C C . VAL A 1 154 ? -10.848 3.045 21.642 1.00 83.62 154 VAL A C 1
ATOM 1094 O O . VAL A 1 154 ? -10.235 4.034 21.241 1.00 83.62 154 VAL A O 1
ATOM 1097 N N . ALA A 1 155 ? -10.265 1.861 21.829 1.00 84.25 155 ALA A N 1
ATOM 1098 C CA . ALA A 1 155 ? -8.914 1.573 21.363 1.00 84.25 155 ALA A CA 1
ATOM 1099 C C . ALA A 1 155 ? -8.920 1.417 19.833 1.00 84.25 155 ALA A C 1
ATOM 1101 O O . ALA A 1 155 ? -9.699 0.635 19.291 1.00 84.25 155 ALA A O 1
ATOM 1102 N N . LEU A 1 156 ? -8.064 2.181 19.152 1.00 87.38 156 LEU A N 1
ATOM 1103 C CA . LEU A 1 156 ? -7.898 2.168 17.696 1.00 87.38 156 LEU A CA 1
ATOM 1104 C C . LEU A 1 156 ? -6.529 1.585 17.338 1.00 87.38 156 LEU A C 1
ATOM 1106 O O . LEU A 1 156 ? -5.647 2.289 16.847 1.00 87.38 156 LEU A O 1
ATOM 1110 N N . ASP A 1 157 ? -6.325 0.308 17.641 1.00 85.94 157 ASP A N 1
ATOM 1111 C CA . ASP A 1 157 ? -5.117 -0.432 17.299 1.00 85.94 157 ASP A CA 1
ATOM 1112 C C . ASP A 1 157 ? -5.316 -1.257 16.024 1.00 85.94 157 ASP A C 1
ATOM 1114 O O . ASP A 1 157 ? -6.310 -1.949 15.845 1.00 85.94 157 ASP A O 1
ATOM 1118 N N . GLY A 1 158 ? -4.367 -1.180 15.100 1.00 85.50 158 GLY A N 1
ATOM 1119 C CA . GLY A 1 158 ? -4.415 -1.921 13.845 1.00 85.50 158 GLY A CA 1
ATOM 1120 C C . GLY A 1 158 ? -3.021 -2.372 13.451 1.00 85.50 158 GLY A C 1
ATOM 1121 O O . GLY A 1 158 ? -2.033 -1.697 13.741 1.00 85.50 158 GLY A O 1
ATOM 1122 N N . SER A 1 159 ? -2.931 -3.526 12.796 1.00 87.19 159 SER A N 1
ATOM 1123 C CA . SER A 1 159 ? -1.668 -4.023 12.254 1.00 87.19 159 SER A CA 1
ATOM 1124 C C . SER A 1 159 ? -1.872 -4.633 10.877 1.00 87.19 159 SER A C 1
ATOM 1126 O O . SER A 1 159 ? -2.923 -5.201 10.576 1.00 87.19 159 SER A O 1
ATOM 1128 N N . ALA A 1 160 ? -0.859 -4.472 10.036 1.00 88.06 160 ALA A N 1
ATOM 1129 C CA . ALA A 1 160 ? -0.744 -5.112 8.741 1.00 88.06 160 ALA A CA 1
ATOM 1130 C C . ALA A 1 160 ? 0.692 -5.598 8.583 1.00 88.06 160 ALA A C 1
ATOM 1132 O O . ALA A 1 160 ? 1.634 -5.007 9.113 1.00 88.06 160 ALA A O 1
ATOM 1133 N N . THR A 1 161 ? 0.853 -6.678 7.831 1.00 89.06 161 THR A N 1
ATOM 1134 C CA . THR A 1 161 ? 2.159 -7.175 7.415 1.00 89.06 161 THR A CA 1
ATOM 1135 C C . THR A 1 161 ? 2.263 -7.002 5.912 1.00 89.06 161 THR A C 1
ATOM 1137 O O . THR A 1 161 ? 1.378 -7.434 5.178 1.00 89.06 161 THR A O 1
ATOM 1140 N N . LEU A 1 162 ? 3.336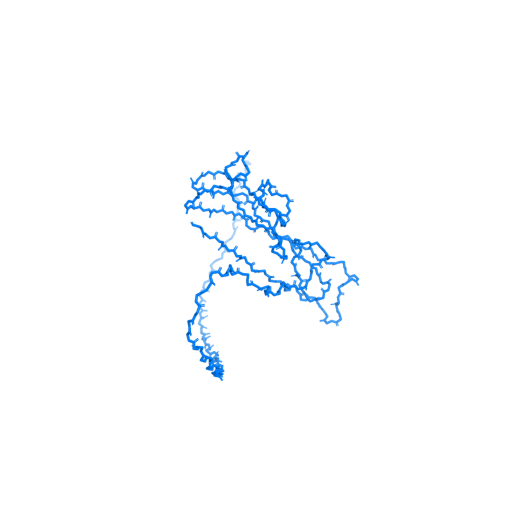 -6.352 5.467 1.00 87.56 162 LEU A N 1
ATOM 1141 C CA . LEU A 1 162 ? 3.673 -6.261 4.055 1.00 87.56 162 LEU A CA 1
ATOM 1142 C C . LEU A 1 162 ? 4.723 -7.322 3.744 1.00 87.56 162 LEU A C 1
ATOM 1144 O O . LEU A 1 162 ? 5.747 -7.405 4.422 1.00 87.56 162 LEU A O 1
ATOM 1148 N N . GLU A 1 163 ? 4.463 -8.110 2.707 1.00 87.88 163 GLU A N 1
ATOM 1149 C CA . GLU A 1 163 ? 5.412 -9.077 2.172 1.00 87.88 163 GLU A CA 1
ATOM 1150 C C . GLU A 1 163 ? 5.995 -8.547 0.862 1.00 87.88 163 GLU A C 1
ATOM 1152 O O . GLU A 1 163 ? 5.262 -8.130 -0.036 1.00 87.88 163 GLU A O 1
ATOM 1157 N N . LEU A 1 164 ? 7.324 -8.565 0.761 1.00 86.94 164 LEU A N 1
ATOM 1158 C CA . LEU A 1 164 ? 8.050 -8.200 -0.447 1.00 86.94 164 LEU A CA 1
ATOM 1159 C C . LEU A 1 164 ? 8.725 -9.445 -1.019 1.00 86.94 164 LEU A C 1
ATOM 1161 O O . LEU A 1 164 ? 9.578 -10.048 -0.370 1.00 86.94 164 LEU A O 1
ATOM 1165 N N . THR A 1 165 ? 8.370 -9.794 -2.253 1.00 84.50 165 THR A N 1
ATOM 1166 C CA . THR A 1 165 ? 9.068 -10.824 -3.030 1.00 84.50 165 THR A CA 1
ATOM 1167 C C . THR A 1 165 ? 10.032 -10.153 -4.003 1.00 84.50 165 THR A C 1
ATOM 1169 O O . THR A 1 165 ? 9.626 -9.273 -4.760 1.00 84.50 165 THR A O 1
ATOM 1172 N N . TYR A 1 166 ? 11.292 -10.584 -3.994 1.00 78.06 166 TYR A N 1
ATOM 1173 C CA . TYR A 1 166 ? 12.302 -10.205 -4.982 1.00 78.06 166 TYR A CA 1
ATOM 1174 C C . TYR A 1 166 ? 12.678 -11.432 -5.819 1.00 78.06 166 TYR A C 1
ATOM 1176 O O . TYR A 1 166 ? 12.629 -12.559 -5.318 1.00 78.06 166 TYR A O 1
ATOM 1184 N N . LEU A 1 167 ? 13.005 -11.208 -7.092 1.00 68.38 167 LEU A N 1
ATOM 1185 C CA . LEU A 1 167 ? 13.370 -12.240 -8.065 1.00 68.38 167 LEU A CA 1
ATOM 1186 C C . LEU A 1 167 ? 14.816 -12.058 -8.521 1.00 68.38 167 LEU A C 1
ATOM 1188 O O 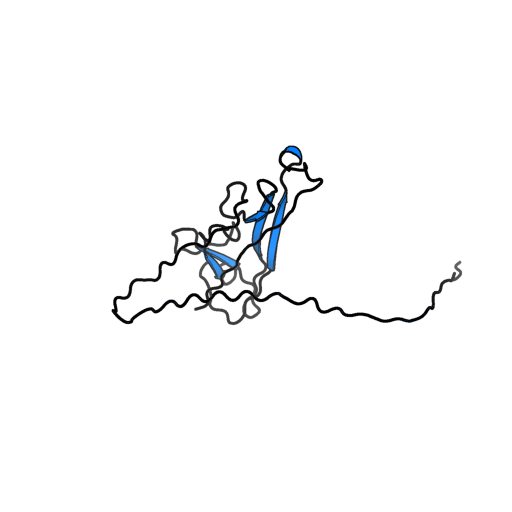. LEU A 1 167 ? 15.236 -10.886 -8.658 1.00 68.38 167 LEU A O 1
#